Protein AF-A0A9P7FYZ0-F1 (afdb_monomer)

pLDDT: mean 72.71, std 14.31, range [33.38, 90.75]

Radius of gyration: 14.88 Å; Cα contacts (8 Å, |Δi|>4): 258; chains: 1; bounding box: 40×28×38 Å

Solvent-accessible surface area (backbone atoms only — not comparable to full-atom values): 8445 Å² total; per-residue (Å²): 125,60,38,42,50,75,27,47,95,82,53,81,53,73,86,80,65,76,53,90,63,40,50,73,31,37,34,42,33,40,45,59,78,51,74,50,53,75,49,58,55,53,49,27,67,44,32,49,46,36,37,34,39,36,36,32,49,74,55,73,58,48,44,51,40,67,33,66,48,87,51,62,51,48,71,19,30,40,34,45,28,52,53,98,88,53,85,79,61,60,69,54,51,51,52,22,50,52,44,16,45,77,69,77,38,36,54,51,31,40,33,35,28,58,74,58,97,81,64,69,65,76,78,50,55,87,74,27,51,72,46,80,40,75,75,72,96,69,78,66,68,60,64,93,82,84,126

Sequence (147 aa):
MLHLVSCGERGVRDQYLSHPLFPAMKTLVLEQSTIPPYMIEHLARIFPAIKHLTVIGFHKSVLGMLSCTQRWPNDMVLSLWAWKDEIVNIAAIQRMLKRRIESGRPIAKLCIVNKPPMFPNFFLRNYVQLEIMEEPMIWPRWSPVDQ

Organism: NCBI:txid117018

Foldseek 3Di:
DAEEDEQPPVGPDVVNLDDPCQCVDAHYEYEDDPCDLVVVLVSLVSRLNHQEYEYAADDLSVLVSLLVRPRHALNHEYEYEYDQPDDDDVVSNLVSLVSCVVVVRHYAEYEYEPDDPPDPVVSCVVRYHYHYDYDDPDDPYDDPPDD

Nearest PDB structures (foldseek):
  7odc-assembly1_A-2  TM=3.949E-01  e=7.092E-01  Mus musculus
  4dad-assembly1_A-2  TM=4.849E-01  e=1.685E+00  Burkholderia pseudomallei
  4fz3-assembly1_A  TM=4.671E-01  e=1.163E+00  Homo sapiens
  4u0o-assembly1_B  TM=4.392E-01  e=3.128E+00  Thermosynechococcus vestitus BP-1
  4r1t-assembly1_A  TM=3.721E-01  e=2.764E+00  Petunia x hybrida

Mean predicted aligned error: 8.61 Å

Secondary structure (DSSP, 8-state):
--EEEE--TT---GGGS--TTGGG--EEEEESS---HHHHHHHHHH-TT--EEEEES--HHHHHHHHH-TTS-TT-EEEEE--TT----HHHHHHHHHHHHHTT---SEEEEES--TT--GGGTTTTSEEEEEPPPS------S---

Structure (mmCIF, N/CA/C/O backbone):
data_AF-A0A9P7FYZ0-F1
#
_entry.id   AF-A0A9P7FYZ0-F1
#
loop_
_atom_site.group_PDB
_atom_site.id
_atom_site.type_symbol
_atom_site.label_atom_id
_atom_site.label_alt_id
_atom_site.label_comp_id
_atom_site.label_asym_id
_atom_site.label_entity_id
_atom_site.label_seq_id
_atom_site.pdbx_PDB_ins_code
_atom_site.Cartn_x
_atom_site.Cartn_y
_atom_site.Cartn_z
_atom_site.occupancy
_atom_site.B_iso_or_equiv
_atom_site.auth_seq_id
_atom_site.auth_comp_id
_atom_site.auth_asym_id
_atom_site.auth_atom_id
_atom_site.pdbx_PDB_model_num
ATOM 1 N N . MET A 1 1 ? -9.304 -14.441 -5.159 1.00 46.28 1 MET A N 1
ATOM 2 C CA . MET A 1 1 ? -9.125 -13.785 -6.469 1.00 46.28 1 MET A CA 1
ATOM 3 C C . MET A 1 1 ? -8.224 -12.576 -6.260 1.00 46.28 1 MET A C 1
ATOM 5 O O . MET A 1 1 ? -8.561 -11.731 -5.438 1.00 46.28 1 MET A O 1
ATOM 9 N N . LEU A 1 2 ? -7.046 -12.561 -6.885 1.00 45.75 2 LEU A N 1
ATOM 10 C CA . LEU A 1 2 ? -6.069 -11.470 -6.823 1.00 45.75 2 LEU A CA 1
ATOM 11 C C . LEU A 1 2 ? -6.020 -10.851 -8.219 1.00 45.75 2 LEU A C 1
ATOM 13 O O . LEU A 1 2 ? -5.905 -11.596 -9.189 1.00 45.75 2 LEU A O 1
ATOM 17 N N . HIS A 1 3 ? -6.174 -9.532 -8.324 1.00 57.00 3 HIS A N 1
ATOM 18 C CA . HIS A 1 3 ? -6.173 -8.855 -9.618 1.00 57.00 3 HIS A CA 1
ATOM 19 C C . HIS A 1 3 ? -5.055 -7.826 -9.671 1.00 57.00 3 HIS A C 1
ATOM 21 O O . HIS A 1 3 ? -4.949 -6.947 -8.811 1.00 57.00 3 HIS A O 1
ATOM 27 N N . LEU A 1 4 ? -4.253 -7.941 -10.722 1.00 54.38 4 LEU A N 1
ATOM 28 C CA . LEU A 1 4 ? -3.300 -6.928 -11.127 1.00 54.38 4 LEU A CA 1
ATOM 29 C C . LEU A 1 4 ? -4.001 -5.931 -12.046 1.00 54.38 4 LEU A C 1
ATOM 31 O O . LEU A 1 4 ? -4.485 -6.309 -13.112 1.00 54.38 4 LEU A O 1
ATOM 35 N N . VAL A 1 5 ? -4.027 -4.665 -11.644 1.00 60.72 5 VAL A N 1
ATOM 36 C CA . VAL A 1 5 ? -4.399 -3.556 -12.522 1.00 60.72 5 VAL A CA 1
ATOM 37 C C . VAL A 1 5 ? -3.100 -2.884 -12.956 1.00 60.72 5 VAL A C 1
ATOM 39 O O . VAL A 1 5 ? -2.475 -2.154 -12.186 1.00 60.72 5 VAL A O 1
ATOM 42 N N . SER A 1 6 ? -2.671 -3.168 -14.188 1.00 51.62 6 SER A N 1
ATOM 43 C CA . SER A 1 6 ? -1.530 -2.485 -14.804 1.00 51.62 6 SER A CA 1
ATOM 44 C C . SER A 1 6 ? -2.006 -1.168 -15.413 1.00 51.62 6 SER A C 1
ATOM 46 O O . SER A 1 6 ? -2.763 -1.139 -16.384 1.00 51.62 6 SER A O 1
ATOM 48 N N . CYS A 1 7 ? -1.581 -0.061 -14.813 1.00 52.34 7 CYS A N 1
ATOM 49 C CA . CYS A 1 7 ? -1.967 1.291 -15.204 1.00 52.34 7 CYS A CA 1
ATOM 50 C C . CYS A 1 7 ? -0.941 1.907 -16.171 1.00 52.34 7 CYS A C 1
ATOM 52 O O . CYS A 1 7 ? -0.478 3.022 -15.932 1.00 52.34 7 CYS A O 1
ATOM 54 N N . GLY A 1 8 ? -0.519 1.173 -17.208 1.00 46.91 8 GLY A N 1
ATOM 55 C CA . GLY A 1 8 ? 0.470 1.647 -18.191 1.00 46.91 8 GLY A CA 1
ATOM 56 C C . GLY A 1 8 ? 0.094 2.978 -18.870 1.00 46.91 8 GLY A C 1
ATOM 57 O O . GLY A 1 8 ? -0.978 3.531 -18.630 1.00 46.91 8 GLY A O 1
ATOM 58 N N . GLU A 1 9 ? 0.960 3.480 -19.758 1.00 39.50 9 GLU A N 1
ATOM 59 C CA . GLU A 1 9 ? 0.946 4.846 -20.339 1.00 39.50 9 GLU A CA 1
ATOM 60 C C . GLU A 1 9 ? -0.401 5.369 -20.878 1.00 39.50 9 GLU A C 1
ATOM 62 O O . GLU A 1 9 ? -0.586 6.573 -21.037 1.00 39.50 9 GLU A O 1
ATOM 67 N N . ARG A 1 10 ? -1.367 4.491 -21.160 1.00 42.69 10 ARG A N 1
ATOM 68 C CA . ARG A 1 10 ? -2.680 4.875 -21.696 1.00 42.69 10 ARG A CA 1
ATOM 69 C C . ARG A 1 10 ? -3.663 5.402 -20.650 1.00 42.69 10 ARG A C 1
ATOM 71 O O . ARG A 1 10 ? -4.737 5.857 -21.048 1.00 42.69 10 ARG A O 1
ATOM 78 N N . GLY A 1 11 ? -3.294 5.385 -19.365 1.00 45.97 11 GLY A N 1
ATOM 79 C CA . GLY A 1 11 ? -4.168 5.756 -18.258 1.00 45.97 11 GLY A CA 1
ATOM 80 C C . GLY A 1 11 ? -5.322 4.764 -18.127 1.00 45.97 11 GLY A C 1
ATOM 81 O O . GLY A 1 11 ? -5.910 4.318 -19.115 1.00 45.97 11 GLY A O 1
ATOM 82 N N . VAL A 1 12 ? -5.676 4.375 -16.907 1.00 50.34 12 VAL A N 1
ATOM 83 C CA . VAL A 1 12 ? -6.875 3.554 -16.754 1.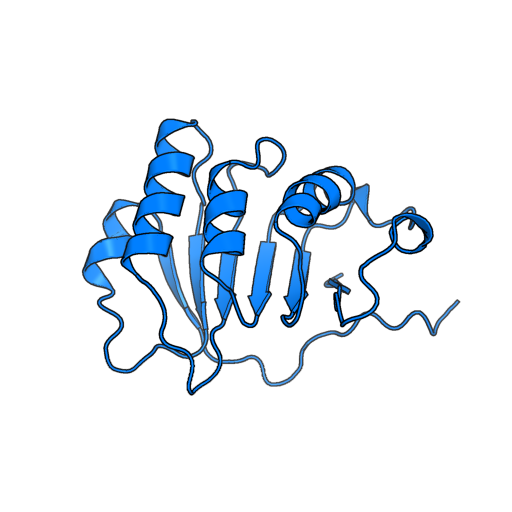00 50.34 12 VAL A CA 1
ATOM 84 C C . VAL A 1 12 ? -8.087 4.447 -16.996 1.00 50.34 12 VAL A C 1
ATOM 86 O O . VAL A 1 12 ? -8.432 5.260 -16.147 1.00 50.34 12 VAL A O 1
ATOM 89 N N . ARG A 1 13 ? -8.692 4.356 -18.183 1.00 50.62 13 ARG A N 1
ATOM 90 C CA . ARG A 1 13 ? -9.956 5.042 -18.473 1.00 50.62 13 ARG A CA 1
ATOM 91 C C . ARG A 1 13 ? -11.075 4.343 -17.700 1.00 50.62 13 ARG A C 1
ATOM 93 O O . ARG A 1 13 ? -11.133 3.114 -17.729 1.00 50.62 13 ARG A O 1
ATOM 100 N N . ASP A 1 14 ? -11.982 5.110 -17.098 1.00 49.50 14 ASP A N 1
ATOM 101 C CA . ASP A 1 14 ? -13.130 4.629 -16.306 1.00 49.50 14 ASP A CA 1
ATOM 102 C C . ASP A 1 14 ? -13.913 3.488 -16.987 1.00 49.50 14 ASP A C 1
ATOM 104 O O . ASP A 1 14 ? -14.374 2.561 -16.327 1.00 49.50 14 ASP A O 1
ATOM 108 N N . GLN A 1 15 ? -13.985 3.496 -18.322 1.00 47.00 15 GLN A N 1
ATOM 109 C CA . GLN A 1 15 ? -14.641 2.465 -19.138 1.00 47.00 15 GLN A CA 1
ATOM 110 C C . GLN A 1 15 ? -14.039 1.048 -19.017 1.00 47.00 15 GLN A C 1
ATOM 112 O O . GLN A 1 15 ? -14.709 0.084 -19.368 1.00 47.00 15 GLN A O 1
ATOM 117 N N . TYR A 1 16 ? -12.794 0.908 -18.547 1.00 54.47 16 TYR A N 1
ATOM 118 C CA . TYR A 1 16 ? -12.133 -0.388 -18.326 1.00 54.47 16 TYR A CA 1
ATOM 119 C C . TYR A 1 16 ? -12.203 -0.853 -16.864 1.00 54.47 16 TYR A C 1
ATOM 121 O O . TYR A 1 16 ? -11.767 -1.959 -16.549 1.00 54.47 16 TYR A O 1
ATOM 129 N N . LEU A 1 17 ? -12.746 -0.023 -15.965 1.00 63.84 17 LEU A N 1
ATOM 130 C CA . LEU A 1 17 ? -12.869 -0.307 -14.533 1.00 63.84 17 LEU A CA 1
ATOM 131 C C . LEU A 1 17 ? -14.315 -0.589 -14.093 1.00 63.84 17 LEU A C 1
ATOM 133 O O . LEU A 1 17 ? -14.668 -0.407 -12.930 1.00 63.84 17 LEU A O 1
ATOM 137 N N . SER A 1 18 ? -15.159 -1.059 -15.009 1.00 62.84 18 SER A N 1
ATOM 1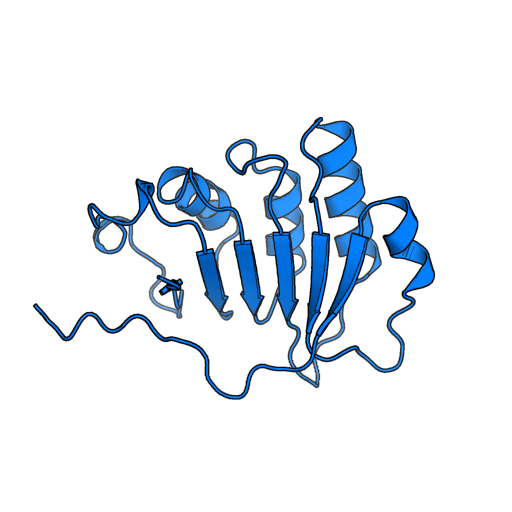38 C CA . SER A 1 18 ? -16.571 -1.375 -14.776 1.00 62.84 18 SER A CA 1
ATOM 139 C C . SER A 1 18 ? -16.829 -2.885 -14.832 1.00 62.84 18 SER A C 1
ATOM 141 O O . SER A 1 18 ? -17.610 -3.373 -15.644 1.00 62.84 18 SER A O 1
ATOM 143 N N . HIS A 1 19 ? -16.173 -3.656 -13.960 1.00 70.56 19 HIS A N 1
ATOM 144 C CA . HIS A 1 19 ? -16.460 -5.087 -13.818 1.00 70.56 19 HIS A CA 1
ATOM 145 C C . HIS A 1 19 ? -17.333 -5.345 -12.577 1.00 70.56 19 HIS A C 1
ATOM 147 O O . HIS A 1 19 ? -16.997 -4.856 -11.494 1.00 70.56 19 HIS A O 1
ATOM 153 N N . PRO A 1 20 ? -18.407 -6.158 -12.666 1.00 73.62 20 PRO A N 1
ATOM 154 C CA . PRO A 1 20 ? -19.333 -6.392 -11.549 1.00 73.62 20 PRO A CA 1
ATOM 155 C C . PRO A 1 20 ? -18.674 -7.035 -10.319 1.00 73.62 20 PRO A C 1
ATOM 157 O O . PRO A 1 20 ? -19.177 -6.903 -9.208 1.00 73.62 20 PRO A O 1
ATOM 160 N N . LEU A 1 21 ? -17.531 -7.706 -10.496 1.00 73.56 21 LEU A N 1
ATOM 161 C CA . LEU A 1 21 ? -16.770 -8.305 -9.391 1.00 73.56 21 LEU A CA 1
ATOM 162 C C . LEU A 1 21 ? -15.854 -7.318 -8.651 1.00 73.56 21 LEU A C 1
ATOM 164 O O . LEU A 1 21 ? -15.455 -7.611 -7.525 1.00 73.56 21 LEU A O 1
ATOM 168 N N . PHE A 1 22 ? -15.517 -6.164 -9.236 1.00 82.88 22 PHE A N 1
ATOM 169 C CA . PHE A 1 22 ? -14.568 -5.220 -8.631 1.00 82.88 22 PHE A CA 1
ATOM 170 C C . PHE A 1 22 ? -15.006 -4.697 -7.256 1.00 82.88 22 PHE A C 1
ATOM 172 O O . PHE A 1 22 ? -14.168 -4.691 -6.348 1.00 82.88 22 PHE A O 1
ATOM 179 N N . PRO A 1 23 ? -16.298 -4.392 -7.019 1.00 83.06 23 PRO A N 1
ATOM 180 C CA . PRO A 1 23 ? -16.759 -3.984 -5.699 1.00 83.06 23 PRO A CA 1
ATOM 181 C C . PRO A 1 23 ? -16.507 -5.006 -4.580 1.00 83.06 23 PRO A C 1
ATOM 183 O O . PRO A 1 23 ? -16.323 -4.618 -3.429 1.00 83.06 23 PRO A O 1
ATOM 186 N N . ALA A 1 24 ? -16.482 -6.303 -4.911 1.00 82.00 24 ALA A N 1
ATOM 187 C CA . ALA A 1 24 ? -16.298 -7.401 -3.961 1.00 82.00 24 ALA A CA 1
ATOM 188 C C . ALA A 1 24 ? -14.830 -7.833 -3.793 1.00 82.00 24 ALA A C 1
ATOM 190 O O . ALA A 1 24 ? -14.523 -8.709 -2.975 1.00 82.00 24 ALA A O 1
ATOM 191 N N . MET A 1 25 ? -13.906 -7.253 -4.562 1.00 80.62 25 MET A N 1
ATOM 192 C CA . MET A 1 25 ? -12.505 -7.646 -4.513 1.00 80.62 25 MET A CA 1
ATOM 193 C C . MET A 1 25 ? -11.831 -7.234 -3.209 1.00 80.62 25 MET A C 1
ATOM 195 O O . MET A 1 25 ? -11.937 -6.100 -2.748 1.00 80.62 25 MET A O 1
ATOM 199 N N . LYS A 1 26 ? -11.051 -8.168 -2.660 1.00 84.94 26 LYS A N 1
ATOM 200 C CA . LYS A 1 26 ? -10.299 -7.984 -1.411 1.00 84.94 26 LYS A CA 1
ATOM 201 C C . LYS A 1 26 ? -8.813 -7.724 -1.628 1.00 84.94 26 LYS A C 1
ATOM 203 O O . LYS A 1 26 ? -8.157 -7.267 -0.695 1.00 84.94 26 LYS A O 1
ATOM 208 N N . THR A 1 27 ? -8.288 -8.004 -2.818 1.00 83.00 27 THR A N 1
ATOM 209 C CA . THR A 1 27 ? -6.864 -7.845 -3.120 1.00 83.00 27 THR A CA 1
ATOM 210 C C . THR A 1 27 ? -6.676 -7.133 -4.448 1.00 83.00 27 THR A C 1
ATOM 212 O O . THR A 1 27 ? -7.217 -7.574 -5.463 1.00 83.00 27 THR A O 1
ATOM 215 N N . LEU A 1 28 ? -5.890 -6.060 -4.428 1.00 82.69 28 L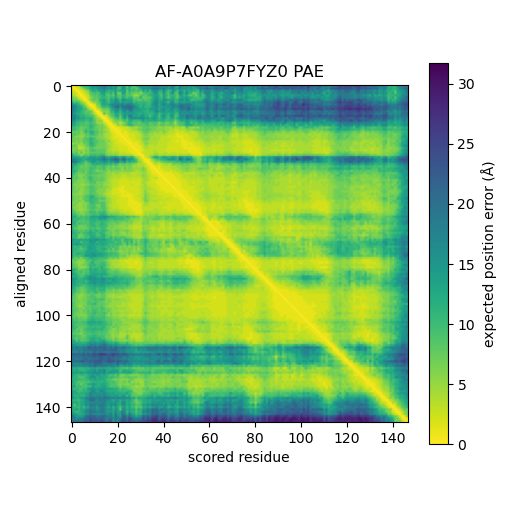EU A N 1
ATOM 216 C CA . LEU A 1 28 ? -5.535 -5.258 -5.591 1.00 82.69 28 LEU A CA 1
ATOM 217 C C . LEU A 1 28 ? -4.014 -5.135 -5.671 1.00 82.69 28 LEU A C 1
ATOM 219 O O . LEU A 1 28 ? -3.361 -4.846 -4.670 1.00 82.69 28 LEU A O 1
ATOM 223 N N . VAL A 1 29 ? -3.457 -5.326 -6.861 1.00 80.94 29 VAL A N 1
ATOM 224 C CA . VAL A 1 29 ? -2.050 -5.041 -7.147 1.00 80.94 29 VAL A CA 1
ATOM 225 C C . VAL A 1 29 ? -1.983 -3.914 -8.166 1.00 80.94 29 VAL A C 1
ATOM 227 O O . VAL A 1 29 ? -2.674 -3.947 -9.184 1.00 80.94 29 VAL A O 1
ATOM 230 N N . LEU A 1 30 ? -1.162 -2.915 -7.866 1.00 80.06 30 LEU A N 1
ATOM 231 C CA . LEU A 1 30 ? -0.908 -1.732 -8.672 1.00 80.06 30 LEU A CA 1
ATOM 232 C C . LEU A 1 30 ? 0.562 -1.728 -9.084 1.00 80.06 30 LEU A C 1
ATOM 234 O O . LEU A 1 30 ? 1.427 -1.697 -8.217 1.00 80.06 30 LEU A O 1
ATOM 238 N N . GLU A 1 31 ? 0.847 -1.736 -10.381 1.00 76.56 31 GLU A N 1
ATOM 239 C CA . GLU A 1 31 ? 2.214 -1.718 -10.923 1.00 76.56 31 GLU A CA 1
ATOM 240 C C . GLU A 1 31 ? 2.522 -0.375 -11.604 1.00 76.56 31 GLU A C 1
ATOM 242 O O . GLU A 1 31 ? 1.691 0.150 -12.354 1.00 76.56 31 GLU A O 1
ATOM 247 N N . GLN A 1 32 ? 3.689 0.215 -11.317 1.00 67.69 32 GLN A N 1
ATOM 248 C CA . GLN A 1 32 ? 4.134 1.489 -11.888 1.00 67.69 32 GLN A CA 1
ATOM 249 C C . GLN A 1 32 ? 4.318 1.375 -13.400 1.00 67.69 32 GLN A C 1
ATOM 251 O O . GLN A 1 32 ? 4.933 0.450 -13.915 1.00 67.69 32 GLN A O 1
ATOM 256 N N . SER A 1 33 ? 3.820 2.352 -14.152 1.00 50.22 33 SER A N 1
ATOM 257 C CA . SER A 1 33 ? 4.680 3.493 -14.496 1.00 50.22 33 SER A CA 1
ATOM 258 C C . SER A 1 33 ? 3.971 4.850 -14.475 1.00 50.22 33 SER A C 1
ATOM 260 O O . SER A 1 33 ? 4.647 5.871 -14.531 1.00 50.22 33 SER A O 1
ATOM 262 N N . THR A 1 34 ? 2.638 4.922 -14.358 1.00 52.78 34 THR A N 1
ATOM 263 C CA . THR A 1 34 ? 1.950 6.220 -14.522 1.00 52.78 34 THR A CA 1
ATOM 264 C C . THR A 1 34 ? 0.728 6.462 -13.648 1.00 52.78 34 THR A C 1
ATOM 266 O O . THR A 1 34 ? 0.021 7.409 -13.957 1.00 52.78 34 THR A O 1
ATOM 269 N N . ILE A 1 35 ? 0.466 5.704 -12.563 1.00 66.00 35 ILE A N 1
ATOM 270 C CA . ILE A 1 35 ? -0.736 5.928 -11.725 1.00 66.00 35 ILE A CA 1
ATOM 271 C C . ILE A 1 35 ? -0.786 7.389 -11.274 1.00 66.00 35 ILE A C 1
ATOM 273 O O . ILE A 1 35 ? -0.031 7.789 -10.376 1.00 66.00 35 ILE A O 1
ATOM 277 N N . PRO A 1 36 ? -1.672 8.202 -11.870 1.00 69.81 36 PRO A N 1
ATOM 278 C CA . PRO A 1 36 ? -1.745 9.593 -11.515 1.00 69.81 36 PRO A CA 1
ATOM 279 C C . PRO A 1 36 ? -2.285 9.685 -10.091 1.00 69.81 36 PRO A C 1
ATOM 281 O O . PRO A 1 36 ? -3.141 8.882 -9.709 1.00 69.81 36 PRO A O 1
ATOM 284 N N . PRO A 1 37 ? -1.851 10.672 -9.298 1.00 68.94 37 PRO A N 1
ATOM 285 C CA . PRO A 1 37 ? -2.320 10.835 -7.926 1.00 68.94 37 PRO A CA 1
ATOM 286 C C . PRO A 1 37 ? -3.854 10.787 -7.804 1.00 68.94 37 PRO A C 1
ATOM 288 O O . PRO A 1 37 ? -4.388 10.119 -6.919 1.00 68.94 37 PRO A O 1
ATOM 291 N N . TYR A 1 38 ? -4.565 11.408 -8.750 1.00 73.25 38 TYR A N 1
ATOM 292 C CA . TYR A 1 38 ? -6.028 11.439 -8.785 1.00 73.25 38 TYR A CA 1
ATOM 293 C C . TYR A 1 38 ? -6.686 10.056 -8.957 1.00 73.25 38 TYR A C 1
ATOM 295 O O 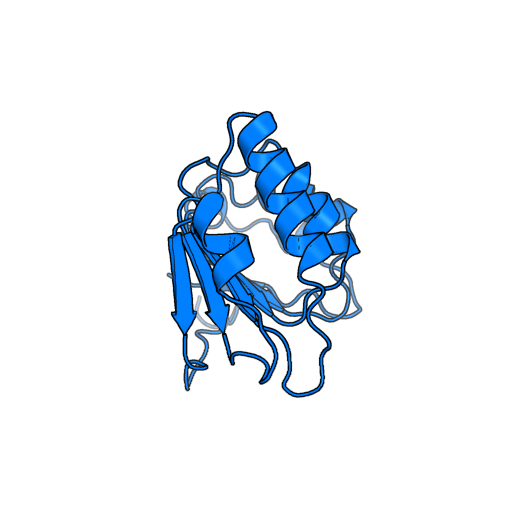. TYR A 1 38 ? -7.805 9.853 -8.488 1.00 73.25 38 TYR A O 1
ATOM 303 N N . MET A 1 39 ? -6.002 9.078 -9.564 1.00 75.06 39 MET A N 1
ATOM 304 C CA . MET A 1 39 ? -6.560 7.740 -9.787 1.00 75.06 39 MET A CA 1
ATOM 305 C C . MET A 1 39 ? -6.645 6.909 -8.511 1.00 75.06 39 MET A C 1
ATOM 307 O O . MET A 1 39 ? -7.493 6.029 -8.432 1.00 75.06 39 MET A O 1
ATOM 311 N N . ILE A 1 40 ? -5.825 7.184 -7.492 1.00 78.69 40 ILE A N 1
ATOM 312 C CA . ILE A 1 40 ? -5.873 6.433 -6.226 1.00 78.69 40 ILE A CA 1
ATOM 313 C C . ILE A 1 40 ? -7.244 6.577 -5.560 1.00 78.69 40 ILE A C 1
ATOM 315 O O . ILE A 1 40 ? -7.807 5.593 -5.078 1.00 78.69 40 ILE A O 1
ATOM 319 N N . GLU A 1 41 ? -7.821 7.780 -5.586 1.00 79.38 41 GLU A N 1
ATOM 320 C CA . GLU A 1 41 ? -9.157 7.991 -5.038 1.00 79.38 41 GLU A CA 1
ATOM 321 C C . GLU A 1 41 ? -10.228 7.304 -5.889 1.00 79.38 41 GLU A C 1
ATOM 323 O O . GLU A 1 41 ? -11.157 6.719 -5.337 1.00 79.38 41 GLU A O 1
ATOM 328 N N . HIS A 1 42 ? -10.087 7.331 -7.216 1.00 79.50 42 HIS A N 1
ATOM 329 C CA . HIS A 1 42 ? -11.005 6.656 -8.131 1.00 79.50 42 HIS A CA 1
ATOM 330 C C . HIS A 1 42 ? -10.992 5.129 -7.928 1.00 79.50 42 HIS A C 1
ATOM 332 O O . HIS A 1 42 ? -12.045 4.522 -7.730 1.00 79.50 42 HIS A O 1
ATOM 338 N N . LEU A 1 43 ? -9.804 4.521 -7.837 1.00 81.25 43 LEU A N 1
ATOM 339 C CA . LEU A 1 43 ? -9.616 3.101 -7.516 1.00 81.25 43 LEU A CA 1
ATOM 340 C C . LEU A 1 43 ? -10.263 2.742 -6.172 1.00 81.25 43 LEU A C 1
ATOM 342 O O . LEU A 1 43 ? -10.915 1.711 -6.046 1.00 81.25 43 LEU A O 1
ATOM 346 N N . ALA A 1 44 ? -10.174 3.626 -5.178 1.00 81.25 44 ALA A N 1
ATOM 347 C CA . ALA A 1 44 ? -10.859 3.441 -3.904 1.00 81.25 44 ALA A CA 1
ATOM 348 C C . ALA A 1 44 ? -12.390 3.380 -4.010 1.00 81.25 44 ALA A C 1
ATOM 350 O O . ALA A 1 44 ? -13.032 2.791 -3.143 1.00 81.25 44 ALA A O 1
ATOM 351 N N . ARG A 1 45 ? -12.985 4.000 -5.038 1.00 83.06 45 ARG A N 1
ATOM 352 C CA . ARG A 1 45 ? -14.434 3.929 -5.291 1.00 83.06 45 ARG A CA 1
ATOM 353 C C . ARG A 1 45 ? -14.824 2.612 -5.948 1.00 83.06 45 ARG A C 1
ATOM 355 O O . ARG A 1 45 ? -15.868 2.070 -5.614 1.00 83.06 45 ARG A O 1
ATOM 362 N N . ILE A 1 46 ? -13.992 2.128 -6.866 1.00 82.12 46 ILE A N 1
ATOM 363 C CA . ILE A 1 46 ? -14.239 0.903 -7.636 1.00 82.12 46 ILE A CA 1
ATOM 364 C C . ILE A 1 46 ? -14.033 -0.347 -6.784 1.00 82.12 46 ILE A C 1
ATOM 366 O O . ILE A 1 46 ? -14.778 -1.315 -6.908 1.00 82.12 46 ILE A O 1
ATOM 370 N N . PHE A 1 47 ? -13.044 -0.305 -5.891 1.00 85.25 47 PHE A N 1
ATOM 371 C CA . PHE A 1 47 ? -12.647 -1.429 -5.054 1.00 85.25 47 PHE A CA 1
ATOM 372 C C . PHE A 1 47 ? -12.821 -1.108 -3.548 1.00 85.25 47 PHE A C 1
ATOM 374 O O . PHE A 1 47 ? -11.849 -1.096 -2.788 1.00 85.25 47 PHE A O 1
ATOM 381 N N . PRO A 1 48 ? -14.051 -0.825 -3.076 1.00 85.62 48 PRO A N 1
ATOM 382 C CA . PRO A 1 48 ? -14.328 -0.417 -1.699 1.00 85.62 48 PRO A CA 1
ATOM 383 C C . PRO A 1 48 ? -14.053 -1.521 -0.664 1.00 85.62 48 PRO A C 1
ATOM 385 O O . PRO A 1 48 ? -13.837 -1.219 0.507 1.00 85.62 48 PRO A O 1
ATOM 388 N N . ALA A 1 49 ? -14.048 -2.795 -1.073 1.00 86.19 49 ALA A N 1
ATOM 389 C CA . ALA A 1 49 ? -13.829 -3.941 -0.190 1.00 86.19 49 ALA A CA 1
ATOM 390 C C . ALA A 1 49 ? -12.353 -4.374 -0.064 1.00 86.19 49 ALA A C 1
ATOM 392 O O . ALA A 1 49 ? -12.082 -5.420 0.536 1.00 86.19 49 ALA A O 1
ATOM 393 N N . ILE A 1 50 ? -11.396 -3.603 -0.604 1.00 86.00 50 ILE A N 1
ATOM 394 C CA . ILE A 1 50 ? -9.968 -3.959 -0.559 1.00 86.00 50 ILE A CA 1
ATOM 395 C C . ILE A 1 50 ? -9.493 -4.136 0.877 1.00 86.00 50 ILE A C 1
ATOM 397 O O . ILE A 1 50 ? -9.603 -3.239 1.703 1.00 86.00 50 ILE A O 1
ATOM 401 N N . LYS A 1 51 ? -8.864 -5.279 1.138 1.00 87.38 51 LYS A N 1
ATOM 402 C CA . LYS A 1 51 ? -8.146 -5.589 2.378 1.00 87.38 51 LYS A CA 1
ATOM 403 C C . LYS A 1 51 ? -6.643 -5.683 2.165 1.00 87.38 51 LYS A C 1
ATOM 405 O O . LYS A 1 51 ? -5.897 -5.465 3.104 1.00 87.38 51 LYS A O 1
ATOM 410 N N . HIS A 1 52 ? -6.196 -5.973 0.949 1.00 87.50 52 HIS A N 1
ATOM 411 C CA . HIS A 1 52 ? -4.786 -6.101 0.610 1.00 87.50 52 HIS A CA 1
ATOM 412 C C . HIS A 1 52 ? -4.495 -5.260 -0.621 1.00 87.50 52 HIS A C 1
ATOM 414 O O . HIS A 1 52 ? -5.078 -5.482 -1.683 1.00 87.50 52 HIS A O 1
ATOM 420 N N . LEU A 1 53 ? -3.590 -4.305 -0.479 1.00 86.56 53 LEU A N 1
ATOM 421 C CA . LEU A 1 53 ? -3.088 -3.535 -1.596 1.00 86.56 53 LEU A CA 1
ATOM 422 C C . LEU A 1 53 ? -1.598 -3.754 -1.742 1.00 86.56 53 LEU A C 1
ATOM 424 O O . LEU A 1 53 ? -0.844 -3.462 -0.821 1.00 86.56 53 LEU A O 1
ATOM 428 N N . THR A 1 54 ? -1.173 -4.133 -2.934 1.00 85.56 54 THR A N 1
ATOM 429 C CA . THR A 1 54 ? 0.233 -4.097 -3.317 1.00 85.56 54 THR A CA 1
ATOM 430 C C . THR A 1 54 ? 0.476 -2.939 -4.273 1.00 85.56 54 THR A C 1
ATOM 432 O O . THR A 1 54 ? -0.274 -2.765 -5.228 1.00 85.56 54 THR A O 1
ATOM 435 N N . VAL A 1 55 ? 1.532 -2.162 -4.036 1.00 83.88 55 VAL A N 1
ATOM 436 C CA . VAL A 1 55 ? 2.028 -1.140 -4.963 1.00 83.88 55 VAL A CA 1
ATOM 437 C C . VAL A 1 55 ? 3.467 -1.480 -5.344 1.00 83.88 55 VAL A C 1
ATOM 439 O O . VAL A 1 55 ? 4.338 -1.504 -4.475 1.00 83.88 55 VAL A O 1
ATOM 442 N N . ILE A 1 56 ? 3.692 -1.754 -6.626 1.00 80.81 56 ILE A N 1
ATOM 443 C CA . ILE A 1 56 ? 4.966 -2.144 -7.238 1.00 80.81 56 ILE A CA 1
ATOM 444 C C . ILE A 1 56 ? 5.531 -0.941 -7.976 1.00 80.81 56 ILE A C 1
ATOM 446 O O . ILE A 1 56 ? 4.857 -0.432 -8.865 1.00 80.81 56 ILE A O 1
ATOM 450 N N . GLY A 1 57 ? 6.736 -0.503 -7.616 1.00 76.56 57 GLY A N 1
ATOM 451 C CA . GLY A 1 57 ? 7.312 0.771 -8.036 1.00 76.56 57 GLY A CA 1
ATOM 452 C C . GLY A 1 57 ? 6.426 1.926 -7.574 1.00 76.56 57 GLY A C 1
ATOM 453 O O . GLY A 1 57 ? 5.368 2.205 -8.135 1.00 76.56 57 GLY A O 1
ATOM 454 N N . PHE A 1 58 ? 6.784 2.609 -6.492 1.00 74.94 58 PHE A N 1
ATOM 455 C CA . PHE A 1 58 ? 5.935 3.672 -5.951 1.00 74.94 58 PHE A CA 1
ATOM 456 C C . PHE A 1 58 ? 6.678 4.996 -5.864 1.00 74.94 58 PHE A C 1
ATOM 458 O O . PHE A 1 58 ? 7.726 5.132 -5.239 1.00 74.94 58 PHE A O 1
ATOM 465 N N . HIS A 1 59 ? 6.061 6.029 -6.433 1.00 73.94 59 HIS A N 1
ATOM 466 C CA . HIS A 1 59 ? 6.545 7.394 -6.314 1.00 73.94 59 HIS A CA 1
ATOM 467 C C . HIS A 1 59 ? 6.012 8.066 -5.037 1.00 73.94 59 HIS A C 1
ATOM 469 O O . HIS A 1 59 ? 4.944 7.729 -4.515 1.00 73.94 59 HIS A O 1
ATOM 475 N N . LYS A 1 60 ? 6.710 9.104 -4.559 1.00 75.62 60 LYS A N 1
ATOM 476 C CA . LYS A 1 60 ? 6.304 9.916 -3.393 1.00 75.62 60 LYS A CA 1
ATOM 477 C C . LYS A 1 60 ? 4.869 10.450 -3.503 1.00 75.62 60 LYS A C 1
ATOM 479 O O . LYS A 1 60 ? 4.186 10.596 -2.491 1.00 75.62 60 LYS A O 1
ATOM 484 N N . SER A 1 61 ? 4.415 10.748 -4.717 1.00 76.31 61 SER A N 1
ATOM 485 C CA . SER A 1 61 ? 3.059 11.236 -4.989 1.00 76.31 61 SER A CA 1
ATOM 486 C C . SER A 1 61 ? 1.982 10.188 -4.683 1.00 76.31 61 SER A C 1
ATOM 488 O O . SER A 1 61 ? 0.964 10.532 -4.084 1.00 76.31 61 SER A O 1
ATOM 490 N N . VAL A 1 62 ? 2.233 8.911 -4.996 1.00 79.06 62 VAL A N 1
ATOM 491 C CA . VAL A 1 62 ? 1.336 7.796 -4.652 1.00 79.06 62 VAL A CA 1
ATOM 492 C C . VAL A 1 62 ? 1.225 7.673 -3.135 1.00 79.06 62 VAL A C 1
ATOM 494 O O . VAL A 1 62 ? 0.117 7.702 -2.607 1.00 79.06 62 VAL A O 1
ATOM 497 N N . LEU A 1 63 ? 2.353 7.663 -2.413 1.00 83.06 63 LEU A N 1
ATOM 498 C CA . LEU A 1 63 ? 2.358 7.648 -0.941 1.00 83.06 63 LEU A CA 1
ATOM 499 C C . LEU A 1 63 ? 1.589 8.838 -0.339 1.00 83.06 63 LEU A C 1
ATOM 501 O O . LEU A 1 63 ? 0.876 8.689 0.653 1.00 83.06 63 LEU A O 1
ATOM 505 N N . GLY A 1 64 ? 1.703 10.020 -0.950 1.00 80.94 64 GLY A N 1
ATOM 506 C CA . GLY A 1 64 ? 0.934 11.201 -0.563 1.00 80.94 64 GLY A CA 1
ATOM 507 C C . GLY A 1 64 ? -0.576 10.983 -0.676 1.00 80.94 64 GLY A C 1
ATOM 508 O O . GLY A 1 64 ? -1.305 11.260 0.273 1.00 80.94 64 GLY A O 1
ATOM 509 N N . MET A 1 65 ? -1.054 10.422 -1.784 1.00 80.06 65 MET A N 1
ATOM 510 C CA . MET A 1 65 ? -2.485 10.155 -1.979 1.00 80.06 65 MET A CA 1
ATOM 511 C C . MET A 1 65 ? -3.004 9.016 -1.114 1.00 80.06 65 MET A C 1
ATOM 513 O O . MET A 1 65 ? -4.110 9.103 -0.575 1.00 80.06 65 MET A O 1
ATOM 517 N N . LEU A 1 66 ? -2.180 7.991 -0.891 1.00 82.06 66 LEU A N 1
ATOM 518 C CA . LEU A 1 66 ? -2.460 6.954 0.095 1.00 82.06 66 LEU A CA 1
ATOM 519 C C . LEU A 1 66 ? -2.728 7.557 1.472 1.00 82.06 66 LEU A C 1
ATOM 521 O O . LEU A 1 66 ? -3.582 7.038 2.180 1.00 82.06 66 LEU A O 1
ATOM 525 N N . SER A 1 67 ? -2.059 8.652 1.840 1.00 80.50 67 SER A N 1
ATOM 526 C CA . SER A 1 67 ? -2.275 9.316 3.131 1.00 80.50 67 SER A CA 1
ATOM 527 C C . SER A 1 67 ? -3.614 10.053 3.241 1.00 80.50 67 SER A C 1
ATOM 529 O O . SER A 1 67 ? -4.125 10.203 4.345 1.00 80.50 67 SER A O 1
ATOM 531 N N . CYS A 1 68 ? -4.186 10.490 2.115 1.00 76.38 68 CYS A N 1
ATOM 532 C CA . CYS A 1 68 ? -5.389 11.327 2.078 1.00 76.38 68 CYS A CA 1
ATOM 533 C C . CYS A 1 68 ? -6.664 10.561 1.689 1.00 76.38 68 CYS A C 1
ATOM 535 O O . CYS A 1 68 ? -7.764 11.099 1.797 1.00 76.38 68 CYS A O 1
ATOM 537 N N . THR A 1 69 ? -6.543 9.321 1.206 1.00 76.88 69 THR A N 1
ATOM 538 C CA . THR A 1 69 ? -7.682 8.568 0.665 1.00 76.88 69 THR A CA 1
ATOM 539 C C . THR A 1 69 ? -8.629 8.116 1.778 1.00 76.88 69 THR A C 1
ATOM 541 O O . THR A 1 69 ? -8.338 7.186 2.526 1.00 76.88 69 THR A O 1
ATOM 544 N N . GLN A 1 70 ? -9.811 8.734 1.841 1.00 74.50 70 GLN A N 1
ATOM 545 C CA . GLN A 1 70 ? -10.849 8.469 2.848 1.00 74.50 70 GLN A CA 1
ATOM 546 C C . GLN A 1 70 ? -11.760 7.269 2.530 1.00 74.50 70 GLN A C 1
ATOM 548 O O . GLN A 1 70 ? -12.779 7.054 3.188 1.00 74.50 70 GLN A O 1
ATOM 553 N N . ARG A 1 71 ? -11.456 6.488 1.500 1.00 78.31 71 ARG A N 1
ATOM 554 C CA . ARG A 1 71 ? -12.337 5.396 1.054 1.00 78.31 71 ARG A CA 1
ATOM 555 C C . ARG A 1 71 ? -11.780 4.009 1.325 1.00 78.31 71 ARG A C 1
ATOM 557 O O . ARG A 1 71 ? -12.519 3.042 1.219 1.00 78.31 71 ARG A O 1
ATOM 564 N N . TRP A 1 72 ? -10.508 3.903 1.695 1.00 77.75 72 TRP A N 1
ATOM 565 C CA . TRP A 1 72 ? -9.931 2.609 2.031 1.00 77.75 72 TRP A CA 1
ATOM 566 C C . TRP A 1 72 ? -10.173 2.249 3.487 1.00 77.75 72 TRP A C 1
ATOM 568 O O . TRP A 1 72 ? -10.152 3.141 4.343 1.00 77.75 72 TRP A O 1
ATOM 578 N N . PRO A 1 73 ? -10.402 0.960 3.764 1.00 76.38 73 PRO A N 1
ATOM 579 C CA . PRO A 1 73 ? -10.725 0.515 5.102 1.00 76.38 73 PRO A CA 1
ATOM 580 C C . PRO A 1 73 ? -9.505 0.548 6.032 1.00 76.38 73 PRO A C 1
ATOM 582 O O . PRO A 1 73 ? -8.349 0.531 5.602 1.00 76.38 73 PRO A O 1
ATOM 585 N N . ASN A 1 74 ? -9.797 0.603 7.331 1.00 77.19 74 ASN A N 1
ATOM 586 C CA . ASN A 1 74 ? -8.822 0.769 8.416 1.00 77.19 74 ASN A CA 1
ATOM 587 C C . ASN A 1 74 ? -8.021 -0.507 8.725 1.00 77.19 74 ASN A C 1
ATOM 589 O O . ASN A 1 74 ? -7.047 -0.467 9.466 1.00 77.19 74 ASN A O 1
ATOM 593 N N . ASP A 1 75 ? -8.444 -1.650 8.195 1.00 77.12 75 ASP A N 1
ATOM 594 C CA . ASP A 1 75 ? -7.811 -2.956 8.385 1.00 77.12 75 ASP A CA 1
ATOM 595 C C . ASP A 1 75 ? -7.036 -3.411 7.139 1.00 77.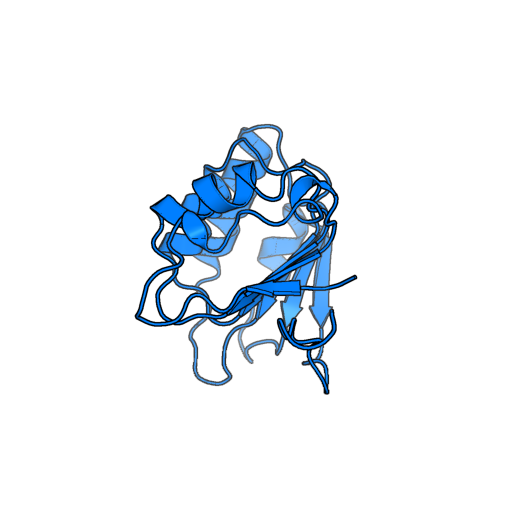12 75 ASP A C 1
ATOM 597 O O . ASP A 1 75 ? -6.769 -4.596 6.950 1.00 77.12 75 ASP A O 1
ATOM 601 N N . MET A 1 76 ? -6.678 -2.466 6.268 1.00 85.69 76 MET A N 1
ATOM 602 C CA . MET A 1 76 ? -5.956 -2.773 5.044 1.00 85.69 76 MET A CA 1
ATOM 603 C C . MET A 1 76 ? -4.491 -3.137 5.332 1.00 85.69 76 MET A C 1
ATOM 605 O O . MET A 1 76 ? -3.789 -2.451 6.080 1.00 85.69 76 MET A O 1
ATOM 609 N N . VAL A 1 77 ? -4.017 -4.186 4.667 1.00 88.75 77 VAL A N 1
ATOM 610 C CA . VAL A 1 77 ? -2.611 -4.556 4.517 1.00 88.75 77 VAL A CA 1
ATOM 611 C C . VAL A 1 77 ? -2.052 -3.846 3.288 1.00 88.75 77 VAL A C 1
ATOM 613 O O . VAL A 1 77 ? -2.588 -3.986 2.188 1.00 88.75 77 VAL A O 1
ATOM 616 N N . LEU A 1 78 ? -0.980 -3.077 3.469 1.00 89.00 78 LEU A N 1
ATOM 617 C CA . LEU A 1 78 ? -0.269 -2.401 2.388 1.00 89.00 78 LEU A CA 1
ATOM 618 C C . LEU A 1 78 ? 1.066 -3.103 2.139 1.00 89.00 78 LEU A C 1
ATOM 620 O O . LEU A 1 78 ? 1.928 -3.112 3.009 1.00 89.00 78 LEU A O 1
ATOM 624 N N . SER A 1 79 ? 1.273 -3.622 0.938 1.00 87.75 79 SER A N 1
ATOM 625 C CA . SER A 1 79 ? 2.566 -4.108 0.469 1.00 87.75 79 SER A CA 1
ATOM 626 C C . SER A 1 79 ? 3.188 -3.070 -0.457 1.00 87.75 79 SER A C 1
ATOM 628 O O . SER A 1 79 ? 2.597 -2.688 -1.464 1.00 87.75 79 SER A O 1
ATOM 630 N N . LEU A 1 80 ? 4.382 -2.604 -0.115 1.00 85.88 80 LEU A N 1
ATOM 631 C CA . LEU A 1 80 ? 5.186 -1.708 -0.932 1.00 85.88 80 LEU A CA 1
ATOM 632 C C . LEU A 1 80 ? 6.354 -2.502 -1.505 1.00 85.88 80 LEU A C 1
ATOM 634 O O . LEU A 1 80 ? 7.184 -3.026 -0.760 1.00 85.88 80 LEU A O 1
ATOM 638 N N . TRP A 1 81 ? 6.414 -2.581 -2.826 1.00 82.69 81 TRP A N 1
ATOM 639 C CA . TRP A 1 81 ? 7.501 -3.221 -3.542 1.00 82.69 81 TRP A CA 1
ATOM 640 C C . TRP A 1 81 ? 8.243 -2.166 -4.352 1.00 82.69 81 TRP A C 1
ATOM 642 O O . TRP A 1 81 ? 7.649 -1.486 -5.183 1.00 82.69 81 TRP A O 1
ATOM 652 N N . ALA A 1 82 ? 9.526 -1.997 -4.055 1.00 75.88 82 ALA A N 1
ATOM 653 C CA . ALA A 1 82 ? 10.424 -1.153 -4.826 1.00 75.88 82 ALA A CA 1
ATOM 654 C C . ALA A 1 82 ? 11.295 -2.024 -5.734 1.00 75.88 82 ALA A C 1
ATOM 656 O O . ALA A 1 82 ? 11.677 -3.138 -5.362 1.00 75.88 82 ALA A O 1
ATOM 657 N N . TRP A 1 83 ? 11.620 -1.513 -6.915 1.00 73.06 83 TRP A N 1
ATOM 658 C CA . TRP A 1 83 ? 12.572 -2.171 -7.806 1.00 73.06 83 TRP A CA 1
ATOM 659 C C . TRP A 1 83 ? 13.974 -2.153 -7.183 1.00 73.06 83 TRP A C 1
ATOM 661 O O . TRP A 1 83 ? 14.277 -1.319 -6.330 1.00 73.06 83 TRP A O 1
ATOM 671 N N . LYS A 1 84 ? 14.847 -3.078 -7.605 1.00 66.94 84 LYS A N 1
ATOM 672 C CA . LYS A 1 84 ? 16.182 -3.281 -7.004 1.00 66.94 84 LYS A CA 1
ATOM 673 C C . LYS A 1 84 ? 17.022 -1.996 -6.922 1.00 66.94 84 LYS A C 1
ATOM 675 O O . LYS A 1 84 ? 17.763 -1.823 -5.957 1.00 66.94 84 LYS A O 1
ATOM 680 N N . ASP A 1 85 ? 16.857 -1.103 -7.894 1.00 66.62 85 ASP A N 1
ATOM 681 C CA . ASP A 1 85 ? 17.614 0.146 -8.012 1.00 66.62 85 ASP A CA 1
ATOM 682 C C . ASP A 1 85 ? 16.830 1.386 -7.529 1.00 66.62 85 ASP A C 1
ATOM 684 O O . ASP A 1 85 ? 17.318 2.514 -7.611 1.00 66.62 85 ASP A O 1
ATOM 688 N N . GLU A 1 86 ? 15.612 1.211 -7.004 1.00 68.75 86 GLU A N 1
ATOM 689 C CA . GLU A 1 86 ? 14.800 2.319 -6.500 1.00 68.75 86 GLU A CA 1
ATOM 690 C C . GLU A 1 86 ? 15.184 2.729 -5.076 1.00 68.75 86 GLU A C 1
ATOM 692 O O . GLU A 1 86 ? 15.221 1.936 -4.130 1.00 68.75 86 GLU A O 1
ATOM 697 N N . ILE A 1 87 ? 15.383 4.035 -4.887 1.00 68.12 87 ILE A N 1
ATOM 698 C CA . ILE A 1 87 ? 15.604 4.612 -3.563 1.00 68.12 87 ILE A CA 1
ATOM 699 C C . ILE A 1 87 ? 14.259 4.758 -2.845 1.00 68.12 87 ILE A C 1
ATOM 701 O O . ILE A 1 87 ? 13.453 5.643 -3.146 1.00 68.12 87 ILE A O 1
ATOM 705 N N . VAL A 1 88 ? 14.039 3.929 -1.824 1.00 74.94 88 VAL A N 1
ATOM 706 C CA . VAL A 1 88 ? 12.836 4.006 -0.990 1.00 74.94 88 VAL A CA 1
ATOM 707 C C . VAL A 1 88 ? 12.902 5.198 -0.033 1.00 74.94 88 VAL A C 1
ATOM 709 O O . VAL A 1 88 ? 13.730 5.258 0.877 1.00 74.94 88 VAL A O 1
ATOM 712 N N . ASN A 1 89 ? 11.970 6.142 -0.181 1.00 80.12 89 ASN A N 1
ATOM 713 C CA . ASN A 1 89 ? 11.874 7.304 0.702 1.00 80.12 89 ASN A CA 1
ATOM 714 C C . ASN A 1 89 ? 11.125 6.970 2.007 1.00 80.12 89 ASN A C 1
ATOM 716 O O . ASN A 1 89 ? 9.908 7.135 2.113 1.00 80.12 89 ASN A O 1
ATOM 720 N N . ILE A 1 90 ? 11.870 6.540 3.027 1.00 81.56 90 ILE A N 1
ATOM 721 C CA . ILE A 1 90 ? 11.337 6.172 4.352 1.00 81.56 90 ILE A CA 1
ATOM 722 C C . ILE A 1 90 ? 10.549 7.311 5.002 1.00 81.56 90 ILE A C 1
ATOM 724 O O . ILE A 1 90 ? 9.474 7.082 5.554 1.00 81.56 90 ILE A O 1
ATOM 728 N N . ALA A 1 91 ? 11.035 8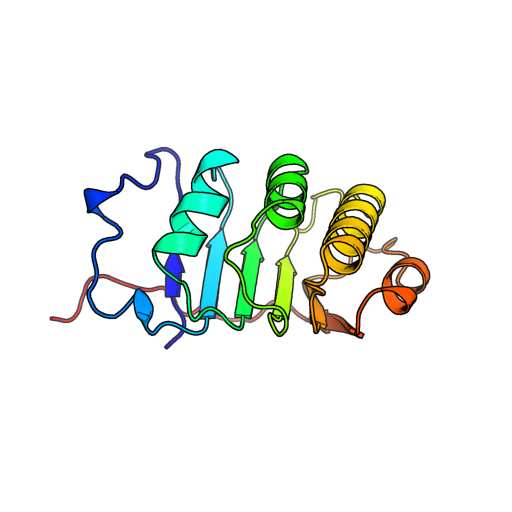.549 4.896 1.00 83.31 91 ALA A N 1
ATOM 729 C CA . ALA A 1 91 ? 10.368 9.710 5.480 1.00 83.31 91 ALA A CA 1
ATOM 730 C C . ALA A 1 91 ? 8.983 9.958 4.853 1.00 83.31 91 ALA A C 1
ATOM 732 O O . ALA A 1 91 ? 8.047 10.374 5.541 1.00 83.31 91 ALA A O 1
ATOM 733 N N . ALA A 1 92 ? 8.822 9.680 3.555 1.00 85.00 92 ALA A N 1
ATOM 734 C CA . ALA A 1 92 ? 7.524 9.740 2.889 1.00 85.00 92 ALA A CA 1
ATOM 735 C C . ALA A 1 92 ? 6.572 8.645 3.399 1.00 85.00 92 ALA A C 1
ATOM 737 O O . ALA A 1 92 ? 5.400 8.935 3.645 1.00 85.00 92 ALA A O 1
ATOM 738 N N . ILE A 1 93 ? 7.078 7.428 3.627 1.00 87.69 93 ILE A N 1
ATOM 739 C CA . ILE A 1 93 ? 6.300 6.320 4.206 1.00 87.69 93 ILE A CA 1
ATOM 740 C C . ILE A 1 93 ? 5.851 6.671 5.631 1.00 87.69 93 ILE A C 1
ATOM 742 O O . ILE A 1 93 ? 4.665 6.574 5.939 1.00 87.69 93 ILE A O 1
ATOM 746 N N . GLN A 1 94 ? 6.757 7.164 6.481 1.00 87.75 94 GLN A N 1
ATOM 747 C CA . GLN A 1 94 ? 6.433 7.606 7.844 1.00 87.75 94 GLN A CA 1
ATOM 748 C C . GLN A 1 94 ? 5.342 8.673 7.860 1.00 87.75 94 GLN A C 1
ATOM 750 O O . GLN A 1 94 ? 4.385 8.582 8.625 1.00 87.75 94 GLN A O 1
ATOM 755 N N . ARG A 1 95 ? 5.468 9.686 6.997 1.00 90.00 95 ARG A N 1
ATOM 756 C CA . ARG A 1 95 ? 4.486 10.768 6.898 1.00 90.00 95 ARG A CA 1
ATOM 757 C C . ARG A 1 95 ? 3.111 10.250 6.485 1.00 90.00 95 ARG A C 1
ATOM 759 O O . ARG A 1 95 ? 2.108 10.724 7.012 1.00 90.00 95 ARG A O 1
ATOM 766 N N . MET A 1 96 ? 3.067 9.294 5.559 1.00 90.75 96 MET A N 1
ATOM 767 C CA . MET A 1 96 ? 1.828 8.652 5.129 1.00 90.75 96 MET A CA 1
ATOM 768 C C . MET A 1 96 ? 1.174 7.879 6.282 1.00 90.75 96 MET A C 1
ATOM 770 O O . MET A 1 96 ? -0.007 8.096 6.551 1.00 90.75 96 MET A O 1
ATOM 774 N N . LEU A 1 97 ? 1.945 7.061 7.009 1.00 89.81 97 LEU A N 1
ATOM 775 C CA . LEU A 1 97 ? 1.450 6.291 8.156 1.00 89.81 97 LEU A CA 1
ATOM 776 C C . LEU A 1 97 ? 0.946 7.194 9.286 1.00 89.81 97 LEU A C 1
ATOM 778 O O . LEU A 1 97 ? -0.146 6.979 9.805 1.00 89.81 97 LEU A O 1
ATOM 782 N N . LYS A 1 98 ? 1.708 8.239 9.632 1.00 90.38 98 LYS A N 1
ATOM 783 C CA . LYS A 1 98 ? 1.325 9.212 10.662 1.00 90.38 98 LYS A CA 1
ATOM 784 C C . LYS A 1 98 ? -0.019 9.870 10.337 1.00 90.38 98 LYS A C 1
ATOM 786 O O . LYS A 1 98 ? -0.917 9.848 11.169 1.00 90.38 98 LYS A O 1
ATOM 791 N N . ARG A 1 99 ? -0.193 10.361 9.106 1.00 89.56 99 ARG A N 1
ATOM 792 C CA . ARG A 1 99 ? -1.458 10.971 8.655 1.00 89.56 99 ARG A CA 1
ATOM 793 C C . ARG A 1 99 ? -2.634 9.997 8.696 1.00 89.56 99 ARG A C 1
ATOM 795 O O . ARG A 1 99 ? -3.725 10.368 9.110 1.00 89.56 99 ARG A O 1
ATOM 802 N N . ARG A 1 100 ? -2.411 8.745 8.288 1.00 88.44 100 ARG A N 1
ATOM 803 C CA . ARG A 1 100 ? -3.413 7.669 8.358 1.00 88.44 100 ARG A CA 1
ATOM 804 C C . ARG A 1 100 ? -3.890 7.451 9.796 1.00 88.44 100 ARG A C 1
ATOM 806 O O . ARG A 1 100 ? -5.096 7.457 10.029 1.00 88.44 100 ARG A O 1
ATOM 813 N N . ILE A 1 101 ? -2.966 7.356 10.753 1.00 89.19 101 ILE A N 1
ATOM 814 C CA . ILE A 1 101 ? -3.281 7.241 12.187 1.00 89.19 101 ILE A CA 1
ATOM 815 C C . ILE A 1 101 ? -4.051 8.470 12.684 1.00 89.19 101 ILE A C 1
ATOM 817 O O . ILE A 1 101 ? -5.116 8.312 13.272 1.00 89.19 101 ILE A O 1
ATOM 821 N N . GLU A 1 102 ? -3.565 9.680 12.393 1.00 89.75 102 GLU A N 1
ATOM 822 C CA . GLU A 1 102 ? -4.212 10.943 12.791 1.00 89.75 102 GLU A CA 1
ATOM 823 C C . GLU A 1 102 ? -5.635 11.076 12.226 1.00 89.75 102 GLU A C 1
ATOM 825 O O . GLU A 1 102 ? -6.514 11.633 12.875 1.00 89.75 102 GLU A O 1
ATOM 830 N N . SER A 1 103 ? -5.888 10.519 11.039 1.00 86.81 103 SER A N 1
ATOM 831 C CA . SER A 1 103 ? -7.214 10.492 10.408 1.00 86.81 103 SER A CA 1
ATOM 832 C C . SER A 1 103 ? -8.138 9.362 10.896 1.00 86.81 103 SER A C 1
ATOM 834 O O . SER A 1 103 ? -9.223 9.187 10.340 1.00 86.81 103 SER A O 1
ATOM 836 N N . GLY A 1 104 ? -7.715 8.566 11.889 1.00 85.62 104 GLY A N 1
ATOM 837 C CA . GLY A 1 104 ? -8.479 7.429 12.420 1.00 85.62 104 GLY A CA 1
ATOM 838 C C . GLY A 1 104 ? -8.545 6.222 11.478 1.00 85.62 104 GLY A C 1
ATOM 839 O O . GLY A 1 104 ? -9.461 5.406 11.575 1.00 85.62 104 GLY A O 1
ATOM 840 N N . ARG A 1 105 ? -7.604 6.123 10.532 1.00 84.50 105 ARG A N 1
ATOM 841 C CA . ARG A 1 105 ? -7.588 5.131 9.446 1.00 84.50 105 ARG A CA 1
ATOM 842 C C . ARG A 1 105 ? -6.221 4.462 9.333 1.00 84.50 105 ARG A C 1
ATOM 844 O O . ARG A 1 105 ? -5.551 4.622 8.309 1.00 84.50 105 ARG A O 1
ATOM 851 N N . PRO A 1 106 ? -5.755 3.778 10.391 1.00 87.38 106 PRO A N 1
ATOM 852 C CA . PRO A 1 106 ? -4.436 3.164 10.389 1.00 87.38 106 PRO A CA 1
ATOM 853 C C . PRO A 1 106 ? -4.307 2.126 9.267 1.00 87.38 106 PRO A C 1
ATOM 855 O O . PRO A 1 106 ? -5.290 1.628 8.728 1.00 87.38 106 PRO A O 1
ATOM 858 N N . ILE A 1 107 ? -3.068 1.820 8.898 1.00 86.19 107 ILE A N 1
ATOM 859 C CA . ILE A 1 107 ? -2.754 0.640 8.090 1.00 86.19 107 ILE A CA 1
ATOM 860 C C . ILE A 1 107 ? -2.477 -0.484 9.084 1.00 86.19 107 ILE A C 1
ATOM 862 O O . ILE A 1 107 ? -1.694 -0.279 10.008 1.00 86.19 107 ILE A O 1
ATOM 866 N N . ALA A 1 108 ? -3.110 -1.646 8.916 1.00 85.75 108 ALA A N 1
ATOM 867 C CA . ALA A 1 108 ? -2.970 -2.749 9.869 1.00 85.75 108 ALA A CA 1
ATOM 868 C C . ALA A 1 108 ? -1.575 -3.385 9.799 1.00 85.75 108 ALA A C 1
ATOM 870 O O . ALA A 1 108 ? -0.942 -3.646 10.822 1.00 85.75 108 ALA A O 1
ATOM 871 N N . LYS A 1 109 ? -1.078 -3.595 8.576 1.00 87.69 109 LYS A N 1
ATOM 872 C CA . LYS A 1 109 ? 0.223 -4.210 8.310 1.00 87.69 109 LYS A CA 1
ATOM 873 C C . LYS A 1 109 ? 0.875 -3.575 7.088 1.00 87.69 109 LYS A C 1
ATOM 875 O O . LYS A 1 109 ? 0.211 -3.342 6.079 1.00 87.69 109 LYS A O 1
ATOM 880 N N . LEU A 1 110 ? 2.171 -3.304 7.191 1.00 86.19 110 LEU A N 1
ATOM 881 C CA . LEU A 1 110 ? 3.013 -2.825 6.105 1.00 86.19 110 LEU A CA 1
ATOM 882 C C . LEU A 1 110 ? 4.021 -3.913 5.744 1.00 86.19 110 LEU A C 1
ATOM 884 O O . LEU A 1 110 ? 4.822 -4.324 6.583 1.00 86.19 110 LEU A O 1
ATOM 888 N N . CYS A 1 111 ? 4.003 -4.344 4.491 1.00 84.19 111 CYS A N 1
ATOM 889 C CA . CYS A 1 111 ? 4.959 -5.298 3.951 1.00 84.19 111 CYS A CA 1
ATOM 890 C C . CYS A 1 111 ? 5.939 -4.566 3.028 1.00 84.19 111 CYS A C 1
ATOM 892 O O . CYS A 1 111 ? 5.507 -3.826 2.146 1.00 84.19 111 CYS A O 1
ATOM 894 N N . ILE A 1 112 ? 7.243 -4.768 3.212 1.00 80.38 112 ILE A N 1
ATOM 895 C CA . ILE A 1 112 ? 8.286 -4.255 2.314 1.00 80.38 112 ILE A CA 1
ATOM 896 C C . ILE A 1 112 ? 8.865 -5.435 1.544 1.00 80.38 112 ILE A C 1
ATOM 898 O O . ILE A 1 112 ? 9.483 -6.315 2.145 1.00 80.38 112 ILE A O 1
ATOM 902 N N . VAL A 1 113 ? 8.644 -5.461 0.233 1.00 73.56 113 VAL A N 1
ATOM 903 C CA . VAL A 1 113 ? 9.168 -6.508 -0.656 1.00 73.56 113 VAL A CA 1
ATOM 904 C C . VAL A 1 113 ? 10.560 -6.101 -1.133 1.00 73.56 113 VAL A C 1
ATOM 906 O O . VAL A 1 113 ? 10.746 -4.950 -1.528 1.00 73.56 113 VAL A O 1
ATOM 909 N N . ASN A 1 114 ? 11.520 -7.030 -1.089 1.00 68.25 114 ASN A N 1
ATOM 910 C CA . ASN A 1 114 ? 12.928 -6.812 -1.455 1.00 68.25 114 ASN A CA 1
ATOM 911 C C . ASN A 1 114 ? 13.581 -5.676 -0.652 1.00 68.25 114 ASN A C 1
ATOM 913 O O . ASN A 1 114 ? 13.853 -4.590 -1.160 1.00 68.25 114 ASN A O 1
ATOM 917 N N . LYS A 1 115 ? 13.833 -5.935 0.639 1.00 62.34 115 LYS A N 1
ATOM 918 C CA . LYS A 1 115 ? 14.427 -4.971 1.579 1.00 62.34 115 LYS A CA 1
ATOM 919 C C . LYS A 1 115 ? 15.666 -4.272 0.979 1.00 62.34 115 LYS A C 1
ATOM 921 O O . LYS A 1 115 ? 16.680 -4.938 0.762 1.00 62.34 115 LYS A O 1
ATOM 926 N N . PRO A 1 116 ? 15.655 -2.935 0.826 1.00 59.06 116 PRO A N 1
ATOM 927 C CA . PRO A 1 116 ? 16.865 -2.193 0.501 1.00 59.06 116 PRO A CA 1
ATOM 928 C C . PRO A 1 116 ? 17.941 -2.414 1.583 1.00 59.06 116 PRO A C 1
ATOM 930 O O . PRO A 1 116 ? 17.598 -2.432 2.773 1.00 59.06 116 PRO A O 1
ATOM 933 N N . PRO A 1 117 ? 19.237 -2.508 1.228 1.00 57.50 117 PRO A N 1
ATOM 934 C CA . PRO A 1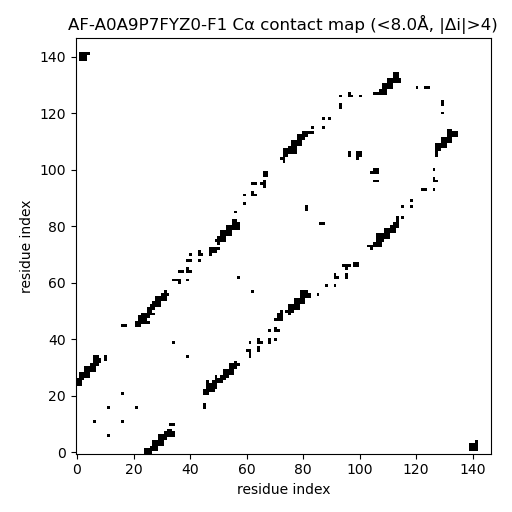 117 ? 20.326 -2.769 2.178 1.00 57.50 117 PRO A CA 1
ATOM 935 C C . PRO A 1 117 ? 20.352 -1.818 3.388 1.00 57.50 117 PRO A C 1
ATOM 937 O O . PRO A 1 117 ? 20.750 -2.212 4.480 1.00 57.50 117 PRO A O 1
ATOM 940 N N . MET A 1 118 ? 19.862 -0.585 3.217 1.00 59.69 118 MET A N 1
ATOM 941 C CA . MET A 1 118 ? 19.826 0.462 4.245 1.00 59.69 118 MET A CA 1
ATOM 942 C C . MET A 1 118 ? 18.418 0.779 4.776 1.00 59.69 118 MET A C 1
ATOM 944 O O . MET A 1 118 ? 18.207 1.864 5.306 1.00 59.69 118 MET A O 1
ATOM 948 N N . PHE A 1 119 ? 17.430 -0.115 4.639 1.00 64.81 119 PHE A N 1
ATOM 949 C CA . PHE A 1 119 ? 16.080 0.151 5.154 1.00 64.81 119 PHE A CA 1
ATOM 950 C C . PHE A 1 119 ? 16.069 0.114 6.696 1.00 64.81 119 PHE A C 1
ATOM 952 O O . PHE A 1 119 ? 16.226 -0.963 7.290 1.00 64.81 119 PHE A O 1
ATOM 959 N N . PRO A 1 120 ? 15.869 1.253 7.384 1.00 64.06 120 PRO A N 1
ATOM 960 C CA . PRO A 1 120 ? 15.983 1.316 8.828 1.00 64.06 120 PRO A CA 1
ATOM 961 C C . PRO A 1 120 ? 14.646 0.905 9.463 1.00 64.06 120 PRO A C 1
ATOM 963 O O . PRO A 1 120 ? 13.814 1.730 9.839 1.00 64.06 120 PRO A O 1
ATOM 966 N N . ASN A 1 121 ? 14.448 -0.412 9.575 1.00 61.53 121 ASN A N 1
ATOM 967 C CA . ASN A 1 121 ? 13.225 -1.060 10.073 1.00 61.53 121 ASN A CA 1
ATOM 968 C C . ASN A 1 121 ? 12.686 -0.483 11.394 1.00 61.53 121 ASN A C 1
ATOM 970 O O . ASN A 1 121 ? 11.478 -0.512 11.627 1.00 61.53 121 ASN A O 1
ATOM 974 N N . PHE A 1 122 ? 13.565 0.010 12.270 1.00 62.44 122 PHE A N 1
ATOM 975 C CA . PHE A 1 122 ? 13.201 0.495 13.603 1.00 62.44 122 PHE A CA 1
ATOM 976 C C . PHE A 1 122 ? 12.184 1.645 13.561 1.00 62.44 122 PHE A C 1
ATOM 978 O O . PHE A 1 122 ? 11.272 1.698 14.379 1.00 62.44 122 PHE A O 1
ATOM 985 N N . PHE A 1 123 ? 12.275 2.530 12.567 1.00 67.38 123 PHE A N 1
ATOM 986 C CA . PHE A 1 123 ? 11.487 3.761 12.542 1.00 67.38 123 PHE A CA 1
ATOM 987 C C . PHE A 1 123 ? 10.001 3.582 12.198 1.00 67.38 123 PHE A C 1
ATOM 989 O O . PHE A 1 123 ? 9.217 4.500 12.439 1.00 67.38 123 PHE A O 1
ATOM 996 N N . LEU A 1 124 ? 9.607 2.445 11.611 1.00 75.75 124 LEU A N 1
ATOM 997 C CA . LEU A 1 124 ? 8.226 2.201 11.165 1.00 75.75 124 LEU A CA 1
ATOM 998 C C . LEU A 1 124 ? 7.414 1.341 12.137 1.00 75.75 124 LEU A C 1
ATOM 1000 O O . LEU A 1 124 ? 6.188 1.422 12.134 1.00 75.75 124 LEU A O 1
ATOM 1004 N N . ARG A 1 125 ? 8.083 0.567 13.000 1.00 76.69 125 ARG A N 1
ATOM 1005 C CA . ARG A 1 125 ? 7.433 -0.357 13.947 1.00 76.69 125 ARG A CA 1
ATOM 1006 C C . ARG A 1 125 ? 6.511 0.342 14.948 1.00 76.69 125 ARG A C 1
ATOM 1008 O O . ARG A 1 125 ? 5.557 -0.267 15.407 1.00 76.69 125 ARG A O 1
ATOM 1015 N N . ASN A 1 126 ? 6.759 1.620 15.237 1.00 79.44 126 ASN A N 1
ATOM 1016 C CA . ASN A 1 126 ? 5.924 2.422 16.140 1.00 79.44 126 ASN A CA 1
ATOM 1017 C C . ASN A 1 126 ? 4.576 2.832 15.523 1.00 79.44 126 ASN A C 1
ATOM 1019 O O . ASN A 1 126 ? 3.717 3.344 16.232 1.00 79.44 126 ASN A O 1
ATOM 1023 N N . TYR A 1 127 ? 4.401 2.652 14.211 1.00 79.44 127 TYR A N 1
ATOM 1024 C CA . TYR A 1 127 ? 3.203 3.078 13.486 1.00 79.44 127 TYR A CA 1
ATOM 1025 C C . TYR A 1 127 ? 2.360 1.899 12.990 1.00 79.44 127 TYR A C 1
ATOM 1027 O O . TYR A 1 127 ? 1.158 2.054 12.798 1.00 79.44 127 TYR A O 1
ATOM 1035 N N . VAL A 1 128 ? 2.982 0.747 12.720 1.00 84.50 128 VAL A N 1
ATOM 1036 C CA . VAL A 1 128 ? 2.335 -0.384 12.044 1.00 84.50 128 VAL A CA 1
ATOM 1037 C C . VAL A 1 128 ? 3.111 -1.684 12.266 1.00 84.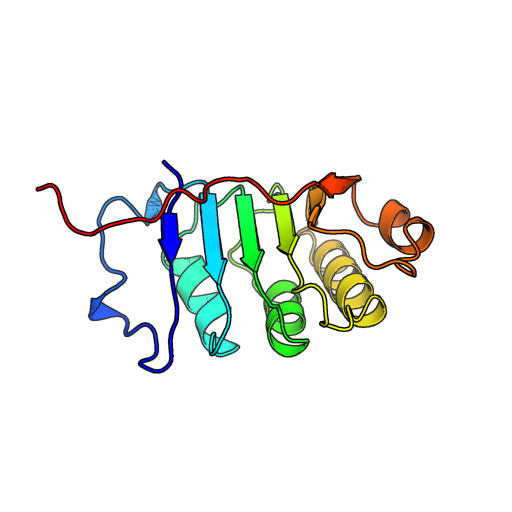50 128 VAL A C 1
ATOM 1039 O O . VAL A 1 128 ? 4.333 -1.665 12.443 1.00 84.50 128 VAL A O 1
ATOM 1042 N N . GLN A 1 129 ? 2.423 -2.828 12.193 1.00 85.50 129 GLN A N 1
ATOM 1043 C CA . GLN A 1 129 ? 3.087 -4.125 12.075 1.00 85.50 129 GLN A CA 1
ATOM 1044 C C . GLN A 1 129 ? 3.897 -4.170 10.770 1.00 85.50 129 GLN A C 1
ATOM 1046 O O . GLN A 1 129 ? 3.333 -4.091 9.680 1.00 85.50 129 GLN A O 1
ATOM 1051 N N . LEU A 1 130 ? 5.220 -4.297 10.877 1.00 82.69 130 LEU A N 1
ATOM 1052 C CA . LEU A 1 130 ? 6.131 -4.327 9.733 1.00 82.69 130 LEU A CA 1
ATOM 1053 C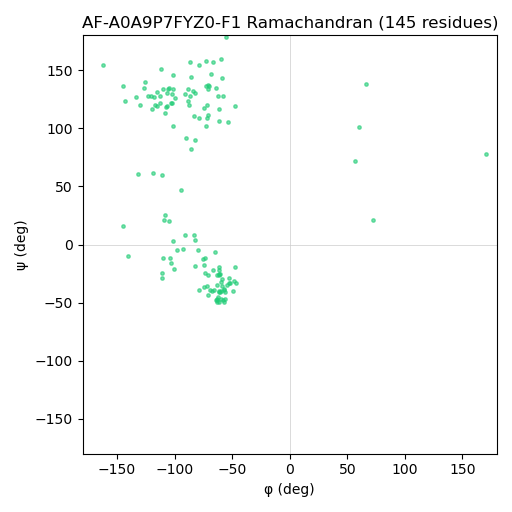 C . LEU A 1 130 ? 6.582 -5.759 9.438 1.00 82.69 130 LEU A C 1
ATOM 1055 O O . LEU A 1 130 ? 7.101 -6.438 10.324 1.00 82.69 130 LEU A O 1
ATOM 1059 N N . GLU A 1 131 ? 6.471 -6.172 8.183 1.00 82.94 131 GLU A N 1
ATOM 1060 C CA . GLU A 1 131 ? 7.012 -7.430 7.671 1.00 82.94 131 GLU A CA 1
ATOM 1061 C C . GLU A 1 131 ? 7.899 -7.158 6.453 1.00 82.94 131 GLU A C 1
ATOM 1063 O O . GLU A 1 131 ? 7.588 -6.306 5.621 1.00 82.94 131 GLU A O 1
ATOM 1068 N N . ILE A 1 132 ? 9.019 -7.870 6.350 1.00 77.94 132 ILE A N 1
ATOM 1069 C CA . ILE A 1 132 ? 9.826 -7.899 5.129 1.00 77.94 132 ILE A CA 1
ATOM 1070 C C . ILE A 1 132 ? 9.464 -9.179 4.396 1.00 77.94 132 ILE A C 1
ATOM 1072 O O . ILE A 1 132 ? 9.530 -10.254 4.986 1.00 77.94 132 ILE A O 1
ATOM 1076 N N . MET A 1 133 ? 9.078 -9.043 3.133 1.00 76.00 133 MET A N 1
ATOM 1077 C CA . MET A 1 133 ? 8.694 -10.159 2.281 1.00 76.00 133 MET A CA 1
ATOM 1078 C C . MET A 1 133 ? 9.718 -10.349 1.164 1.00 76.00 133 MET A C 1
ATOM 1080 O O . MET A 1 133 ? 10.352 -9.393 0.707 1.00 76.00 133 MET A O 1
ATOM 1084 N N . GLU A 1 134 ? 9.851 -11.590 0.717 1.00 73.06 134 GLU A N 1
ATOM 1085 C CA . GLU A 1 134 ? 10.541 -11.915 -0.527 1.00 73.06 134 GLU A CA 1
ATOM 1086 C C . GLU A 1 134 ? 9.624 -11.629 -1.722 1.00 73.06 134 GLU A C 1
ATOM 1088 O O . GLU A 1 134 ? 8.394 -11.614 -1.599 1.00 73.06 134 GLU A O 1
ATOM 1093 N N . GLU A 1 135 ? 10.222 -11.364 -2.881 1.00 69.44 135 GLU A N 1
ATOM 1094 C CA . GLU A 1 135 ? 9.486 -11.233 -4.134 1.00 69.44 135 GLU A CA 1
ATOM 1095 C C . GLU A 1 135 ? 8.781 -12.553 -4.488 1.00 69.44 135 GLU A C 1
ATOM 1097 O O . GLU A 1 135 ? 9.422 -13.607 -4.509 1.00 69.44 135 GLU A O 1
ATOM 1102 N N . PRO A 1 136 ? 7.466 -12.540 -4.767 1.00 66.25 136 PRO A N 1
ATOM 1103 C CA . PRO A 1 136 ? 6.776 -13.759 -5.158 1.00 66.25 136 PRO A CA 1
ATOM 1104 C C . PRO A 1 136 ? 7.208 -14.182 -6.567 1.00 66.25 136 PRO A C 1
ATOM 1106 O O . PRO A 1 136 ? 7.202 -13.378 -7.496 1.00 66.25 136 PRO A O 1
ATOM 1109 N N . MET A 1 137 ? 7.508 -15.473 -6.743 1.00 54.06 137 MET A N 1
ATOM 1110 C CA . MET A 1 137 ? 7.981 -16.028 -8.023 1.00 54.06 137 MET A CA 1
ATOM 1111 C C . MET A 1 137 ? 6.988 -15.855 -9.187 1.00 54.06 137 MET A C 1
ATOM 1113 O O . MET A 1 137 ? 7.397 -15.865 -10.344 1.00 54.06 137 MET A O 1
ATOM 1117 N N . ILE A 1 138 ? 5.684 -15.734 -8.906 1.00 59.16 138 ILE A N 1
ATOM 1118 C CA . ILE A 1 138 ? 4.631 -15.553 -9.916 1.00 59.16 138 ILE A CA 1
ATOM 1119 C C . ILE A 1 138 ? 3.566 -14.604 -9.360 1.00 59.16 138 ILE A C 1
ATOM 1121 O O . ILE A 1 138 ? 2.954 -14.886 -8.328 1.00 59.16 138 ILE A O 1
ATOM 1125 N N . TRP A 1 139 ? 3.291 -13.513 -10.078 1.00 58.41 139 TRP A N 1
ATOM 1126 C CA . TRP A 1 139 ? 2.115 -12.683 -9.819 1.00 58.41 139 TRP A CA 1
ATOM 1127 C C . TRP A 1 139 ? 0.907 -13.229 -10.578 1.00 58.41 139 TRP A C 1
ATOM 1129 O O . TRP A 1 139 ? 0.981 -13.375 -11.800 1.00 58.41 139 TRP A O 1
ATOM 1139 N N . PRO A 1 140 ? -0.231 -13.473 -9.908 1.00 48.66 140 PRO A N 1
ATOM 1140 C CA . PRO A 1 140 ? -1.489 -13.703 -10.603 1.00 48.66 140 PRO A CA 1
ATOM 1141 C C . PRO A 1 140 ? -1.846 -12.452 -11.415 1.00 48.66 140 PRO A C 1
ATOM 1143 O O . PRO A 1 140 ? -2.219 -11.415 -10.861 1.00 48.66 140 PRO A O 1
ATOM 1146 N N . ARG A 1 141 ? -1.697 -12.527 -12.738 1.00 51.72 141 ARG A N 1
ATOM 1147 C CA . ARG A 1 141 ? -2.163 -11.483 -13.652 1.00 51.72 141 ARG A CA 1
ATOM 1148 C C . ARG A 1 141 ? -3.637 -11.726 -13.933 1.00 51.72 141 ARG A C 1
ATOM 1150 O O . ARG A 1 141 ? -4.025 -12.848 -14.249 1.00 51.72 141 ARG A O 1
ATOM 1157 N N . TRP A 1 142 ? -4.456 -10.682 -13.834 1.00 44.72 142 TRP A N 1
ATOM 1158 C CA . TRP A 1 142 ? -5.786 -10.760 -14.423 1.00 44.72 142 TRP A CA 1
ATOM 1159 C C . TRP A 1 142 ? -5.617 -10.693 -15.942 1.00 44.72 142 TRP A C 1
ATOM 1161 O O . TRP A 1 142 ? -5.043 -9.734 -16.459 1.00 44.72 142 TRP A O 1
ATOM 1171 N N . SER A 1 143 ? -6.072 -11.732 -16.634 1.00 40.16 143 SER A N 1
ATOM 1172 C CA . SER A 1 143 ? -6.250 -11.728 -18.081 1.00 40.16 143 SER A CA 1
ATOM 1173 C C . SER A 1 143 ? -7.750 -11.609 -18.353 1.00 40.16 143 SER A C 1
ATOM 1175 O O . SER A 1 143 ? -8.518 -12.322 -17.708 1.00 40.16 143 SER A O 1
ATOM 1177 N N . PRO A 1 144 ? -8.193 -10.751 -19.286 1.00 40.88 144 PRO A N 1
ATOM 1178 C CA . PRO A 1 144 ? -9.584 -10.740 -19.744 1.00 40.88 144 PRO A CA 1
ATOM 1179 C C . PRO A 1 144 ? -9.990 -12.034 -20.469 1.00 40.88 144 PRO A C 1
ATOM 1181 O O . PRO A 1 144 ? -11.150 -12.186 -20.836 1.00 40.88 144 PRO A O 1
ATOM 1184 N N . VAL A 1 145 ? -9.045 -12.942 -20.717 1.00 39.03 145 VAL A N 1
ATOM 1185 C CA . VAL A 1 145 ? -9.268 -14.177 -21.464 1.00 39.03 145 VAL A CA 1
ATOM 1186 C C . VAL A 1 145 ? -9.667 -15.279 -20.489 1.00 39.03 145 VAL A C 1
ATOM 1188 O O . VAL A 1 145 ? -8.800 -15.857 -19.842 1.00 39.03 145 VAL A O 1
ATOM 1191 N N . ASP A 1 146 ? -10.979 -15.419 -20.304 1.00 33.38 146 ASP A N 1
ATOM 1192 C CA . ASP A 1 146 ? -11.748 -16.668 -20.166 1.00 33.38 146 ASP A CA 1
ATOM 1193 C C . ASP A 1 146 ? -13.179 -16.283 -19.726 1.00 33.38 146 ASP A C 1
ATOM 1195 O O . ASP A 1 146 ? -13.538 -16.333 -18.546 1.00 33.38 146 ASP A O 1
ATOM 1199 N N . GLN A 1 147 ? -13.980 -15.817 -20.693 1.00 38.56 147 GLN A N 1
ATOM 1200 C CA . GLN A 1 147 ? -15.445 -15.908 -20.673 1.00 38.56 147 GLN A CA 1
ATOM 1201 C C . GLN A 1 147 ? -15.880 -16.700 -21.899 1.00 38.56 147 GLN A C 1
ATOM 1203 O O . GLN A 1 147 ? -15.344 -16.399 -22.990 1.00 38.56 147 GLN A O 1
#

=== Feature glossary ===
A reading guide for the features in this record.

Start from the sequence.

  · Sequence gives the chain of amino acids in standard one-letter code (A=alanine, C=cysteine, …, Y=tyrosine), read N→C. It is the only feature that is directly encoded by the gene; all structural features are derived from the folded form of this sequence.

Fold it, and you get atomic coordinates and the backbone conformation that goes with them.

  · The mmCIF table is the protein's shape written out atom by atom. For each backbone N, Cα, C, and carbonyl O, it records an (x, y, z) coordinate triple in Å plus the residue type, chain letter, and residue number.

  · Backbone dihedral angles. Every residue except chain termini has a φ (preceding-C → N → Cα → C) and a ψ (N → Cα → C → next-N). They are reported in degrees following the IUPAC sign convention. Secondary structure is essentially a statement about which (φ, ψ) basin each residue occupies.

  · DSSP 8-state secondary structure assigns each residue one of H (α-helix), G (3₁₀-helix), I (π-helix), E (extended β-strand), B (isolated β-bridge), T (hydrogen-bonded turn), S (bend), or '-' (coil). The assignment is computed from backbone hydrogen-bond geometry via the Kabsch–Sander algorithm.

  · P-SEA three-state annotation labels each residue as helix, strand, or coil based purely on the geometry of the Cα trace. It serves as a fallback when the full backbone (and thus DSSP) is unavailable.

Summarize the fold with a handful of shape descriptors and a per-residue structural alphabet.

  · Radius of gyration (Rg) is the root-mean-square distance of Cα atoms from their centroid — a single number for overall size and compactness. A globular domain of N residues has Rg ≈ 2.2·N^0.38 Å; an extended or disordered chain has a much larger Rg. The Cα contact count is the number of residue pairs whose Cα atoms are within 8 Å and are more than four positions apart in sequence — a standard proxy for tertiary packing density. The bounding box is the smallest axis-aligned box enclosing all Cα atoms.

  · Foldseek's 3Di representation compresses backbone geometry into a per-residue letter drawn from a learned twenty-state alphabet. It captures the tertiary interaction pattern around each residue — which residues are packed against it in space, regardless of where they are in sequence.

  · Accessible surface area quantifies burial. A residue with SASA near zero is packed into the hydrophobic core; one with SASA >100 Å² sits on the surface. Computed here via the Shrake–Rupley numerical algorithm with a 1.4 Å probe.

Ask how reliable the model is.

  · For AlphaFold models, the B-factor field carries pLDDT — the model's own estimate of local accuracy on a 0–100 scale. Regions with pLDDT<50 should be treated as essentially unmodeled; they often correspond to intrinsically disordered segments.

  · For experimental (PDB) structures, the B-factor (temperature factor) quantifies the positional spread of each atom in the crystal — a combination of thermal vibration and static disorder — in units of Å². High B-factors mark flexible loops or poorly resolved regions; low B-factors mark the rigid, well-ordered core.

  · PAE(i, j) answers: if I align the predicted and true structures on residue i, how far off (in Å) do I expect residue j to be? A block-diagonal PAE matrix with low values on the blocks and high values off-diagonal is the signature of a multi-domain protein with confidently predicted domains but uncertain inter-domain orientation.

Place it in context: what it resembles, what it is annotated as, and how it looks.

  · Structural nearest neighbors (via Foldseek easy-search vs the PDB). Reported per hit: target PDB id, E-value, and alignment TM-score. A TM-score above ~0.5 is the conventional threshold for 'same fold'.

  · Functional annotations link the protein to curated databases. InterPro entries identify conserved domains and families by matching the sequence against member-database signatures (Pfam, PROSITE, CDD, …). Gene Ontology (GO) terms describe molecular function, biological process, and cellular component in a controlled vocabulary. CATH places the structure in a hierarchical fold classification (Class/Architecture/Topology/Homologous-superfamily). The organism is the source species.

  · Plot images: a contact map (which residues are close in 3D, as an N×N binary image), a Ramachandran scatter (backbone torsion angles, revealing secondary-structure composition at a glance), and — for AlphaFold structures — a PAE heatmap (pairwise prediction confidence).

  · Structure images are PyMOL renders from six orthogonal camera directions. Cartoon representation draws helices as coils and strands as arrows; sticks shows the backbone as bonds; surface shows the solvent-excluded envelope. Rainbow coloring maps sequence position to hue (blue→red, N→C); chain coloring assigns a distinct color per polypeptide.